Protein AF-A0A9W9XM76-F1 (afdb_monomer)

InterPro domains:
  IPR029058 Alpha/Beta hydrolase fold [G3DSA:3.40.50.1820] (6-135)
  IPR029058 Alpha/Beta hydrolase fold [SSF53474] (14-131)

Sequence (136 aa):
MAMYDGDNTYNGVPLSAAIYNTAVKNAGCHGASDTIACLRELDYTKFLNTANSVPGIMAYNSVPESYLPRPDGLVLTALPEKLVIQGKYSSVPFVISDQEDEGTIFALYQNNLTTAEHIVDYLYSLYFFDTSRRAD

pLDDT: mean 88.73, std 13.53, range [38.12, 98.56]

Mean predicted aligned error: 5.33 Å

Solvent-accessible surface area (backbone atoms only — not comparable to full-atom values): 8713 Å² total; per-residue (Å²): 142,81,84,64,90,66,89,53,43,58,96,85,40,42,50,66,55,56,48,47,51,50,31,34,47,70,62,69,23,72,84,47,96,49,46,65,62,50,57,69,72,45,54,68,70,58,41,53,54,20,68,65,69,53,64,48,53,82,28,69,77,12,82,71,48,67,82,69,97,64,65,68,69,72,89,36,65,51,56,67,68,59,30,55,76,68,63,65,62,84,94,65,94,84,86,87,86,81,66,99,64,69,62,59,76,46,55,70,46,44,83,81,59,80,49,63,61,44,48,44,52,51,42,37,75,65,66,40,70,91,57,89,88,76,74,130

Organism: NCBI:txid1882269

Nearest PDB structures (foldseek):
  4be4-assembly1_A  TM=8.315E-01  e=6.520E-09  Ophiostoma piceae
  4upd-assembly1_A  TM=9.102E-01  e=1.030E-07  Ophiostoma piceae
  1cle-assembly1_A  TM=9.041E-01  e=1.919E-06  Limtongozyma cylindracea
  1gz7-assembly4_D  TM=8.831E-01  e=1.816E-06  Diutina rugosa
  1crl-assembly1_A  TM=8.789E-01  e=4.157E-06  Diutina rugosa

Secondary structure (DSSP, 8-state):
-----S--EETTEEHHHHHHHHHHHHTT-TT-SSHHHHHHTS-HHHHHHHHTTS--TTSTT-SS-SS-----SSSS-S-HHHHHHTT-S----------TTTTHHHHTT-TT--SHHHHHHHHHHHT-TTSPP---

Structure (mmCIF, N/CA/C/O backbone):
data_AF-A0A9W9XM76-F1
#
_entry.id   AF-A0A9W9XM76-F1
#
loop_
_atom_site.group_PDB
_atom_site.id
_atom_site.type_symbol
_atom_site.label_atom_id
_atom_site.label_alt_id
_atom_site.label_comp_id
_atom_site.label_asym_id
_atom_site.label_entity_id
_atom_site.label_seq_id
_atom_site.pdbx_PDB_ins_code
_atom_site.Cartn_x
_atom_site.Cartn_y
_atom_site.Cartn_z
_atom_site.occupancy
_atom_site.B_iso_or_equiv
_atom_site.auth_seq_id
_atom_site.auth_comp_id
_atom_site.auth_asym_id
_atom_site.auth_atom_id
_atom_site.pdbx_PDB_model_num
ATOM 1 N N . MET A 1 1 ? 1.456 11.472 0.066 1.00 39.66 1 MET A N 1
ATOM 2 C CA . MET A 1 1 ? 1.121 10.300 -0.768 1.00 39.66 1 MET A CA 1
ATOM 3 C C . MET A 1 1 ? -0.319 9.864 -0.502 1.00 39.66 1 MET A C 1
ATOM 5 O O . MET A 1 1 ? -0.570 9.068 0.390 1.00 39.66 1 MET A O 1
ATOM 9 N N . ALA A 1 2 ? -1.271 10.417 -1.245 1.00 38.12 2 ALA A N 1
ATOM 10 C CA . ALA A 1 2 ? -2.642 9.920 -1.311 1.00 38.12 2 ALA A CA 1
ATOM 11 C C . ALA A 1 2 ? -3.051 9.985 -2.777 1.00 38.12 2 ALA A C 1
ATOM 13 O O . ALA A 1 2 ? -3.629 10.960 -3.244 1.00 38.12 2 ALA A O 1
ATOM 14 N N . MET A 1 3 ? -2.631 8.981 -3.537 1.00 43.19 3 MET A N 1
ATOM 15 C CA . MET A 1 3 ? -2.988 8.879 -4.948 1.00 43.19 3 MET A CA 1
ATOM 16 C C . MET A 1 3 ? -4.241 8.026 -5.082 1.00 43.19 3 MET A C 1
ATOM 18 O O . MET A 1 3 ? -4.180 6.962 -5.673 1.00 43.19 3 MET A O 1
ATOM 22 N N . TYR A 1 4 ? -5.357 8.438 -4.480 1.00 51.62 4 TYR A N 1
ATOM 23 C CA . TYR A 1 4 ? -6.624 7.729 -4.671 1.00 51.62 4 TYR A CA 1
ATOM 24 C C . TYR A 1 4 ? -7.770 8.733 -4.729 1.00 51.62 4 TYR A C 1
ATOM 26 O O . TYR A 1 4 ? -8.421 9.026 -3.727 1.00 51.62 4 TYR A O 1
ATOM 34 N N . ASP A 1 5 ? -7.985 9.282 -5.920 1.00 41.53 5 ASP A N 1
ATOM 35 C CA . ASP A 1 5 ? -9.211 9.994 -6.256 1.00 41.53 5 ASP A CA 1
ATOM 36 C C . ASP A 1 5 ? -10.157 8.969 -6.902 1.00 41.53 5 ASP A C 1
ATOM 38 O O . ASP A 1 5 ? -9.847 8.416 -7.954 1.00 41.53 5 ASP A O 1
ATOM 42 N N . GLY A 1 6 ? -11.259 8.627 -6.232 1.00 49.41 6 GLY A N 1
ATOM 43 C CA . GLY A 1 6 ? -12.193 7.584 -6.681 1.00 49.41 6 GLY A CA 1
ATOM 44 C C . GLY A 1 6 ? -12.300 6.405 -5.715 1.00 49.41 6 GLY A C 1
ATOM 45 O O . GLY A 1 6 ? -11.518 6.275 -4.779 1.00 49.41 6 GLY A O 1
ATOM 46 N N . ASP A 1 7 ? -13.312 5.564 -5.905 1.00 53.56 7 ASP A N 1
ATOM 47 C CA . ASP A 1 7 ? -13.752 4.468 -5.019 1.00 53.56 7 ASP A CA 1
ATOM 48 C C . ASP A 1 7 ? -12.703 3.373 -4.708 1.00 53.56 7 ASP A C 1
ATOM 50 O O . ASP A 1 7 ? -12.987 2.430 -3.963 1.00 53.56 7 ASP A O 1
ATOM 54 N N . ASN A 1 8 ? -11.476 3.538 -5.214 1.00 62.66 8 ASN A N 1
ATOM 55 C CA . ASN A 1 8 ? -10.323 2.670 -5.023 1.00 62.66 8 ASN A CA 1
ATOM 56 C C . ASN A 1 8 ? -10.631 1.233 -5.460 1.00 62.66 8 ASN A C 1
ATOM 58 O O . ASN A 1 8 ? -10.238 0.270 -4.792 1.00 62.66 8 ASN A O 1
ATOM 62 N N . THR A 1 9 ? -11.396 1.103 -6.548 1.00 58.31 9 THR A N 1
ATOM 63 C CA . THR A 1 9 ? -11.774 -0.179 -7.121 1.00 58.31 9 THR A CA 1
ATOM 64 C C . THR A 1 9 ? -10.893 -0.558 -8.314 1.00 58.31 9 THR A C 1
ATOM 66 O O . THR A 1 9 ? -10.533 0.262 -9.149 1.00 58.31 9 THR A O 1
ATOM 69 N N . TYR A 1 10 ? -10.522 -1.834 -8.387 1.00 54.31 10 TYR A N 1
ATOM 70 C CA . TYR A 1 10 ? -9.973 -2.482 -9.573 1.00 54.31 10 TYR A CA 1
ATOM 71 C C . TYR A 1 10 ? -11.082 -3.349 -10.163 1.00 54.31 10 TYR A C 1
ATOM 73 O O . TYR A 1 10 ? -11.531 -4.293 -9.506 1.00 54.31 10 TYR A O 1
ATOM 81 N N . ASN A 1 11 ? -11.561 -3.029 -11.369 1.00 57.25 11 ASN A N 1
ATOM 82 C CA . ASN A 1 11 ? -12.709 -3.709 -11.990 1.00 57.25 11 ASN A CA 1
ATOM 83 C C . ASN A 1 11 ? -13.949 -3.768 -11.065 1.00 57.25 11 ASN A C 1
ATOM 85 O O . ASN A 1 11 ? -14.610 -4.803 -10.963 1.00 57.25 11 ASN A O 1
ATOM 89 N N . GLY A 1 12 ? -14.235 -2.684 -10.333 1.00 61.94 12 G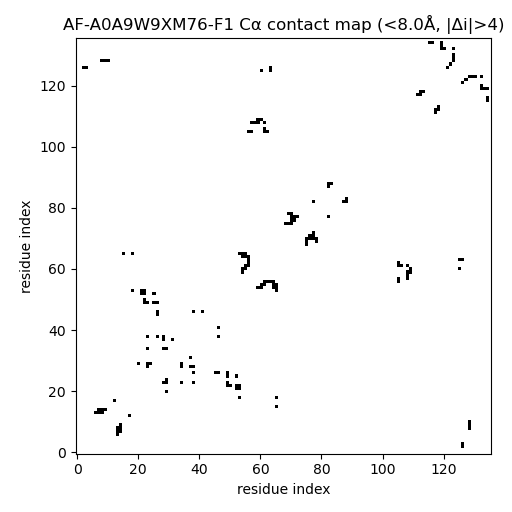LY A N 1
ATOM 90 C CA . GLY A 1 12 ? -15.362 -2.611 -9.394 1.00 61.94 12 GLY A CA 1
ATOM 91 C C . GLY A 1 12 ? -15.155 -3.334 -8.054 1.00 61.94 12 GLY A C 1
ATOM 92 O O . GLY A 1 12 ? -16.076 -3.381 -7.239 1.00 61.94 12 GLY A O 1
ATOM 93 N N . VAL A 1 13 ? -13.963 -3.886 -7.788 1.00 67.25 13 VAL A N 1
ATOM 94 C CA . VAL A 1 13 ? -13.604 -4.496 -6.497 1.00 67.25 13 VAL A CA 1
ATOM 95 C C . VAL A 1 13 ? -12.672 -3.570 -5.720 1.00 67.25 13 VAL A C 1
ATOM 97 O O . VAL A 1 13 ? -11.605 -3.248 -6.237 1.00 67.25 13 VAL A O 1
ATOM 100 N N . PRO A 1 14 ? -12.984 -3.187 -4.468 1.00 80.06 14 PRO A N 1
ATOM 101 C CA . PRO A 1 14 ? -12.077 -2.380 -3.657 1.00 80.06 14 PRO A CA 1
ATOM 102 C C . PRO A 1 14 ? -10.695 -3.031 -3.531 1.00 80.06 14 PRO A C 1
ATOM 104 O O . PRO A 1 14 ? -10.591 -4.216 -3.206 1.00 80.06 14 PRO A O 1
ATOM 107 N N . LEU A 1 15 ? -9.623 -2.260 -3.714 1.00 80.44 15 LEU A N 1
ATOM 108 C CA . LEU A 1 15 ? -8.244 -2.750 -3.613 1.00 80.44 15 LEU A CA 1
ATOM 109 C C . LEU A 1 15 ? -7.983 -3.441 -2.263 1.00 80.44 15 LEU A C 1
ATOM 111 O O . LEU A 1 15 ? -7.347 -4.491 -2.206 1.00 80.44 15 LEU A O 1
ATOM 115 N N . SER A 1 16 ? -8.551 -2.912 -1.174 1.00 84.62 16 SER A N 1
ATOM 116 C CA . SER A 1 16 ? -8.493 -3.537 0.154 1.00 84.62 16 SER A CA 1
ATOM 117 C C . SER A 1 16 ? -9.093 -4.945 0.182 1.00 84.62 16 SER A C 1
ATOM 119 O O . SER A 1 16 ? -8.542 -5.826 0.840 1.00 84.62 16 SER A O 1
ATOM 121 N N . ALA A 1 17 ? -10.183 -5.182 -0.552 1.00 88.81 17 ALA A N 1
ATOM 122 C CA . ALA A 1 17 ? -10.801 -6.497 -0.660 1.00 88.81 17 ALA A CA 1
ATOM 123 C C . ALA A 1 17 ? -9.916 -7.464 -1.459 1.00 88.81 17 ALA A C 1
ATOM 125 O O . ALA A 1 17 ? -9.768 -8.617 -1.062 1.00 88.81 17 ALA A O 1
ATOM 126 N N . ALA A 1 18 ? -9.269 -7.007 -2.536 1.00 88.62 18 ALA A N 1
ATOM 127 C CA . ALA A 1 18 ? -8.334 -7.833 -3.304 1.00 88.62 18 ALA A CA 1
ATOM 128 C C . ALA A 1 18 ? -7.116 -8.271 -2.463 1.00 88.62 18 ALA A C 1
ATOM 130 O O . ALA A 1 18 ? -6.754 -9.454 -2.456 1.00 88.62 18 ALA A O 1
ATOM 131 N N . ILE A 1 19 ? -6.534 -7.343 -1.695 1.00 92.31 19 ILE A N 1
ATOM 132 C CA . ILE A 1 19 ? -5.445 -7.628 -0.748 1.00 92.31 19 ILE A CA 1
ATOM 133 C C . ILE A 1 19 ? -5.907 -8.603 0.340 1.00 92.31 19 ILE A C 1
ATOM 135 O O . ILE A 1 19 ? -5.259 -9.626 0.572 1.00 92.31 19 ILE A O 1
ATOM 139 N N . TYR A 1 20 ? -7.060 -8.340 0.962 1.00 94.81 20 TYR A N 1
ATOM 140 C CA . TYR A 1 20 ? -7.640 -9.210 1.985 1.00 94.81 20 TYR A CA 1
ATOM 141 C C . TYR A 1 20 ? -7.875 -10.636 1.471 1.00 94.81 20 TYR A C 1
ATOM 143 O O . TYR A 1 20 ? -7.457 -11.603 2.108 1.00 94.81 20 TYR A O 1
ATOM 151 N N . ASN A 1 21 ? -8.480 -10.776 0.291 1.00 95.25 21 ASN A N 1
ATOM 152 C CA . ASN A 1 21 ? -8.766 -12.072 -0.321 1.00 95.25 21 ASN A CA 1
ATOM 153 C C . ASN A 1 21 ? -7.483 -12.849 -0.638 1.00 95.25 21 ASN A C 1
ATOM 155 O O . ASN A 1 21 ? -7.438 -14.067 -0.455 1.00 95.25 21 ASN A O 1
ATOM 159 N N . THR A 1 22 ? -6.426 -12.156 -1.068 1.00 95.38 22 THR A N 1
ATOM 160 C CA . THR A 1 22 ? -5.111 -12.767 -1.302 1.00 95.38 22 THR A CA 1
ATOM 161 C C . THR A 1 22 ? -4.520 -13.306 -0.002 1.00 95.38 22 THR A C 1
ATOM 163 O O . THR A 1 22 ? -4.100 -14.463 0.041 1.00 95.38 22 THR A O 1
ATOM 166 N N . ALA A 1 23 ? -4.555 -12.524 1.079 1.00 96.62 23 ALA A N 1
ATOM 167 C CA . ALA A 1 23 ? -4.095 -12.968 2.393 1.00 96.62 23 ALA A CA 1
ATOM 168 C C . ALA A 1 23 ? -4.919 -14.165 2.908 1.00 96.62 23 ALA A C 1
ATOM 170 O O . ALA A 1 23 ? -4.362 -15.203 3.258 1.00 96.62 23 ALA A O 1
ATOM 171 N N . VAL A 1 24 ? -6.252 -14.084 2.868 1.00 97.75 24 VAL A N 1
ATOM 172 C CA . VAL A 1 24 ? -7.156 -15.177 3.270 1.00 97.75 24 VAL A CA 1
ATOM 173 C C . VAL A 1 24 ? -6.887 -16.462 2.483 1.00 97.75 24 VAL A C 1
ATOM 175 O O . VAL A 1 24 ? -6.894 -17.554 3.057 1.00 97.75 24 VAL A O 1
ATOM 178 N N . LYS A 1 25 ? -6.623 -16.355 1.177 1.00 97.88 25 LYS A N 1
ATOM 179 C CA . LYS A 1 25 ? -6.268 -17.503 0.339 1.00 97.88 25 LYS A CA 1
ATOM 180 C C . LYS A 1 25 ? -4.928 -18.113 0.755 1.00 97.88 25 LYS A C 1
ATOM 182 O O . LYS A 1 25 ? -4.874 -19.323 0.954 1.00 97.88 25 LYS A O 1
ATOM 187 N N . ASN A 1 26 ? -3.884 -17.301 0.930 1.00 97.81 26 ASN A N 1
ATOM 188 C CA . ASN A 1 26 ? -2.555 -17.773 1.345 1.00 97.81 26 ASN A CA 1
ATOM 189 C C . ASN A 1 26 ? -2.541 -18.359 2.768 1.00 97.81 26 ASN A C 1
ATOM 191 O O . ASN A 1 26 ? -1.791 -19.292 3.042 1.00 97.81 26 ASN A O 1
ATOM 195 N N . ALA A 1 27 ? -3.424 -17.891 3.651 1.00 97.75 27 ALA A N 1
ATOM 196 C CA . ALA A 1 27 ? -3.641 -18.480 4.972 1.00 97.75 27 ALA A CA 1
ATOM 197 C C . ALA A 1 27 ? -4.310 -19.869 4.940 1.00 97.75 27 ALA A C 1
ATOM 199 O O . ALA A 1 27 ? -4.283 -20.597 5.939 1.00 97.75 27 ALA A O 1
ATOM 200 N N . GLY A 1 28 ? -4.942 -20.234 3.818 1.00 97.69 28 GLY A N 1
ATOM 201 C CA . GLY A 1 28 ? -5.837 -21.389 3.725 1.00 97.69 28 GLY A CA 1
ATOM 202 C C . GLY A 1 28 ? -7.214 -21.149 4.357 1.00 97.69 28 GLY A C 1
ATOM 203 O O . GLY A 1 28 ? -7.909 -22.107 4.674 1.00 97.69 28 GLY A O 1
ATOM 204 N N . CYS A 1 29 ? -7.618 -19.889 4.542 1.00 98.25 29 CYS A N 1
ATOM 205 C CA . CYS A 1 29 ? -8.873 -19.512 5.196 1.00 98.25 29 CYS A CA 1
ATOM 206 C C . CYS A 1 29 ? -10.040 -19.264 4.223 1.00 98.25 29 CYS A C 1
ATOM 208 O O . CYS A 1 29 ? -11.148 -19.022 4.681 1.00 98.25 29 CYS A O 1
ATOM 210 N N . HIS A 1 30 ? -9.847 -19.329 2.898 1.00 96.00 30 HIS A N 1
ATOM 211 C CA . HIS A 1 30 ? -10.858 -18.892 1.910 1.00 96.00 30 HIS A CA 1
ATOM 212 C C . HIS A 1 30 ? -12.197 -19.654 1.934 1.00 96.00 30 HIS A C 1
ATOM 214 O O . HIS A 1 30 ? -13.165 -19.196 1.332 1.00 96.00 30 HIS A O 1
ATOM 220 N N . GLY A 1 31 ? -12.238 -20.836 2.554 1.00 95.50 31 GLY A N 1
ATOM 221 C CA . GLY A 1 31 ? -13.446 -21.652 2.708 1.00 95.50 31 GLY A CA 1
ATOM 222 C C . GLY A 1 31 ? -14.078 -21.571 4.099 1.00 95.50 31 GLY A C 1
ATOM 223 O O . GLY A 1 31 ? -15.061 -22.261 4.353 1.00 95.50 31 GLY A O 1
ATOM 224 N N . ALA A 1 32 ? -13.509 -20.779 5.012 1.00 97.81 32 ALA A N 1
ATOM 225 C CA . ALA A 1 32 ? -14.061 -20.603 6.347 1.00 97.81 32 ALA A CA 1
ATOM 226 C C . ALA A 1 32 ? -15.353 -19.775 6.293 1.00 97.81 32 ALA A C 1
ATOM 228 O O . ALA A 1 32 ? -15.447 -18.806 5.541 1.00 97.81 32 ALA A O 1
ATOM 229 N N . SER A 1 33 ? -16.329 -20.120 7.135 1.00 97.44 33 SER A N 1
ATOM 230 C CA . SER A 1 33 ? -17.545 -19.314 7.311 1.00 97.44 33 SER A CA 1
ATOM 231 C C . SER A 1 33 ? -17.251 -17.942 7.926 1.00 97.44 33 SER A C 1
ATOM 233 O O . SER A 1 33 ? -17.967 -16.985 7.658 1.00 97.44 33 SER A O 1
ATOM 235 N N . ASP A 1 34 ? -16.195 -17.859 8.742 1.00 98.00 34 ASP A N 1
ATOM 236 C CA . ASP A 1 34 ? -15.626 -16.616 9.260 1.00 98.00 34 ASP A CA 1
ATOM 237 C C . ASP A 1 34 ? -14.119 -16.603 8.973 1.00 98.00 34 ASP A C 1
ATOM 239 O O . ASP A 1 34 ? -13.297 -17.215 9.665 1.00 98.00 34 ASP A O 1
ATOM 243 N N . THR A 1 35 ? -13.759 -15.913 7.897 1.00 98.19 35 THR A N 1
ATOM 244 C CA . THR A 1 35 ? -12.380 -15.785 7.429 1.00 98.19 35 THR A CA 1
ATOM 245 C C . THR A 1 35 ? -11.517 -14.967 8.391 1.00 98.19 35 THR A C 1
ATOM 247 O O . THR A 1 35 ? -10.313 -15.198 8.459 1.00 98.19 35 THR A O 1
ATOM 250 N N . ILE A 1 36 ? -12.094 -14.047 9.173 1.00 97.81 36 ILE A N 1
ATOM 251 C CA . ILE A 1 36 ? -11.357 -13.253 10.166 1.00 97.81 36 ILE A CA 1
ATOM 252 C C . ILE A 1 36 ? -11.046 -14.093 11.402 1.00 97.81 36 ILE A C 1
ATOM 254 O O . ILE A 1 36 ? -9.914 -14.062 11.883 1.00 97.81 36 ILE A O 1
ATOM 258 N N . ALA A 1 37 ? -12.018 -14.853 11.910 1.00 98.56 37 ALA A N 1
ATOM 259 C CA . ALA A 1 37 ? -11.781 -15.786 13.008 1.00 98.56 37 ALA A CA 1
ATOM 260 C C . ALA A 1 37 ? -10.699 -16.807 12.627 1.00 98.56 37 ALA A C 1
ATOM 262 O O . ALA A 1 37 ? -9.753 -16.998 13.381 1.00 98.56 37 ALA A O 1
ATOM 263 N N . CYS A 1 38 ? -10.763 -17.363 11.411 1.00 98.56 38 CYS A N 1
ATOM 264 C CA . CYS A 1 38 ? -9.727 -18.264 10.900 1.00 98.56 38 CYS A CA 1
ATOM 265 C C . CYS A 1 38 ? -8.325 -17.630 10.911 1.00 98.56 38 CYS A C 1
ATOM 267 O O . CYS A 1 38 ? -7.370 -18.265 11.351 1.00 98.56 38 CYS A O 1
ATOM 269 N N . LEU A 1 39 ? -8.196 -16.371 10.473 1.00 98.38 39 LEU A N 1
ATOM 270 C CA . LEU A 1 39 ? -6.917 -15.652 10.496 1.00 98.38 39 LEU A CA 1
ATOM 271 C C . LEU A 1 39 ? -6.390 -15.412 11.920 1.00 98.38 39 LEU A C 1
ATOM 273 O O . LEU A 1 39 ? -5.178 -15.439 12.122 1.00 98.38 39 LEU A O 1
ATOM 277 N N . ARG A 1 40 ? -7.275 -15.169 12.896 1.00 98.31 40 ARG A N 1
ATOM 278 C CA . ARG A 1 40 ? -6.905 -14.919 14.303 1.00 98.31 40 ARG A CA 1
ATOM 279 C C . ARG A 1 40 ? -6.377 -16.160 15.023 1.00 98.31 40 ARG A C 1
ATOM 281 O O . ARG A 1 40 ? -5.585 -16.011 15.944 1.00 98.31 40 ARG A O 1
ATOM 288 N N . GLU A 1 41 ? -6.796 -17.347 14.596 1.00 98.38 41 GLU A N 1
ATOM 289 C CA . GLU A 1 41 ? -6.369 -18.635 15.167 1.00 98.38 41 GLU A CA 1
ATOM 290 C C . GLU A 1 41 ? -5.050 -19.158 14.572 1.00 98.38 41 GLU A C 1
ATOM 292 O O . GLU A 1 41 ? -4.551 -20.209 14.977 1.00 98.38 41 GLU A O 1
ATOM 297 N N . LEU A 1 42 ? -4.474 -18.462 13.586 1.00 98.44 42 LEU A N 1
ATOM 298 C CA . LEU A 1 42 ? -3.185 -18.851 13.025 1.00 98.44 42 LEU A CA 1
ATOM 299 C C . LEU A 1 42 ? -2.074 -18.693 14.064 1.00 98.44 42 LEU A C 1
ATOM 301 O O . LEU A 1 42 ? -2.014 -17.699 14.790 1.00 98.44 42 LEU A O 1
ATOM 305 N N . ASP A 1 43 ? -1.127 -19.632 14.067 1.00 98.31 43 ASP A N 1
ATOM 306 C CA . ASP A 1 43 ? 0.132 -19.410 14.764 1.00 98.31 43 ASP A CA 1
ATOM 307 C C . ASP A 1 43 ? 0.863 -18.192 14.175 1.00 98.31 43 ASP A C 1
ATOM 309 O O . ASP A 1 43 ? 0.680 -17.812 13.012 1.00 98.31 43 ASP A O 1
ATOM 313 N N . TYR A 1 44 ? 1.716 -17.581 14.994 1.00 98.06 44 TYR A N 1
ATOM 314 C CA . TYR A 1 44 ? 2.425 -16.360 14.628 1.00 98.06 44 TYR A C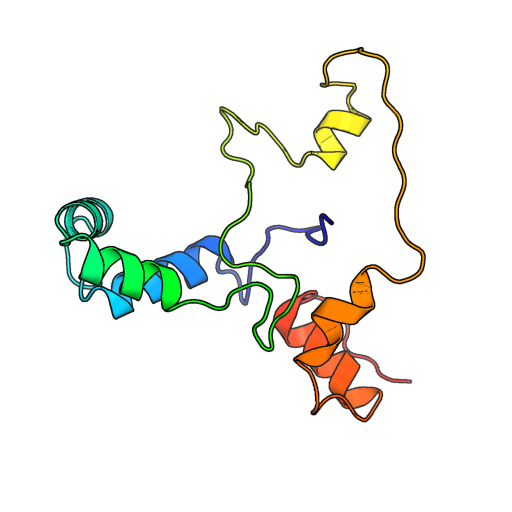A 1
ATOM 315 C C . TYR A 1 44 ? 3.183 -16.481 13.300 1.00 98.06 44 TYR A C 1
ATOM 317 O O . TYR A 1 44 ? 3.109 -15.580 12.467 1.00 98.06 44 TYR A O 1
ATOM 325 N N . THR A 1 45 ? 3.907 -17.581 13.080 1.00 98.50 45 THR A N 1
ATOM 326 C CA . THR A 1 45 ? 4.736 -17.751 11.881 1.00 98.50 45 THR A CA 1
ATOM 327 C C . THR A 1 45 ? 3.867 -17.858 10.633 1.00 98.50 45 THR A C 1
ATOM 329 O O . THR A 1 45 ? 4.173 -17.245 9.608 1.00 98.50 45 THR A O 1
ATOM 332 N N . LYS A 1 46 ? 2.748 -18.578 10.712 1.00 98.31 46 LYS A N 1
ATOM 333 C CA . LYS A 1 46 ? 1.788 -18.673 9.616 1.00 98.31 46 LYS A CA 1
ATOM 334 C C . LYS A 1 46 ? 1.096 -17.338 9.348 1.00 98.31 46 LYS A C 1
ATOM 336 O O . LYS A 1 46 ? 0.929 -16.975 8.181 1.00 98.31 46 LYS A O 1
ATOM 341 N N . PHE A 1 47 ? 0.747 -16.582 10.387 1.00 98.19 47 PHE A N 1
ATOM 342 C CA . PHE A 1 47 ? 0.198 -15.236 10.227 1.00 98.19 47 PHE A CA 1
ATOM 343 C C . PHE A 1 47 ? 1.216 -14.274 9.594 1.00 98.19 47 PHE A C 1
ATOM 345 O O . PHE A 1 47 ? 0.876 -13.573 8.646 1.00 98.19 47 PHE A O 1
ATOM 352 N N . LEU A 1 48 ? 2.477 -14.294 10.037 1.00 97.94 48 LEU A N 1
ATOM 353 C CA . LEU A 1 48 ? 3.562 -13.494 9.459 1.00 97.94 48 LEU A CA 1
ATOM 354 C C . LEU A 1 48 ? 3.746 -13.791 7.965 1.00 97.94 48 LEU A C 1
ATOM 356 O O . LEU A 1 48 ? 3.787 -12.874 7.148 1.00 97.94 48 LEU A O 1
ATOM 360 N N . ASN A 1 49 ? 3.804 -15.069 7.591 1.00 98.00 49 ASN A N 1
ATOM 361 C CA . ASN A 1 49 ? 3.925 -15.470 6.187 1.00 98.00 49 ASN A CA 1
ATOM 362 C C . ASN A 1 49 ? 2.695 -15.060 5.366 1.00 98.00 49 ASN A C 1
ATOM 364 O O . ASN A 1 49 ? 2.828 -14.647 4.218 1.00 98.00 49 ASN A O 1
ATOM 368 N N . THR A 1 50 ? 1.505 -15.129 5.965 1.00 97.19 50 THR A N 1
ATOM 369 C CA . THR A 1 50 ? 0.263 -14.651 5.349 1.00 97.19 50 THR A CA 1
ATOM 370 C C . THR A 1 50 ? 0.317 -13.144 5.098 1.00 97.19 50 THR A C 1
ATOM 372 O O . THR A 1 50 ? 0.009 -12.701 3.993 1.00 97.19 50 THR A O 1
ATOM 375 N N . ALA A 1 51 ? 0.736 -12.351 6.085 1.00 95.50 51 ALA A N 1
ATOM 376 C CA . ALA A 1 51 ? 0.866 -10.902 5.951 1.00 95.50 51 ALA A CA 1
ATOM 377 C C . ALA A 1 51 ? 1.923 -10.509 4.901 1.00 95.50 51 ALA A C 1
ATOM 379 O O . ALA A 1 51 ? 1.744 -9.543 4.169 1.00 95.50 51 ALA A O 1
ATOM 380 N N . ASN A 1 52 ? 2.982 -11.307 4.753 1.00 96.12 52 ASN A N 1
ATOM 381 C CA . ASN A 1 52 ? 4.018 -11.107 3.736 1.00 96.12 52 ASN A CA 1
ATOM 382 C C . ASN A 1 52 ? 3.669 -11.704 2.355 1.00 96.12 52 ASN A C 1
ATOM 384 O O . ASN A 1 52 ? 4.503 -11.679 1.454 1.00 96.12 52 ASN A O 1
ATOM 388 N N . SER A 1 53 ? 2.464 -12.259 2.166 1.00 96.00 53 SER A N 1
ATOM 389 C CA . SER A 1 53 ? 2.043 -12.870 0.889 1.00 96.00 53 SER A CA 1
ATOM 390 C C . SER A 1 53 ? 1.519 -11.869 -0.147 1.00 96.00 53 SER A C 1
ATOM 392 O O . SER A 1 53 ? 1.217 -12.247 -1.280 1.00 96.00 53 SER A O 1
AT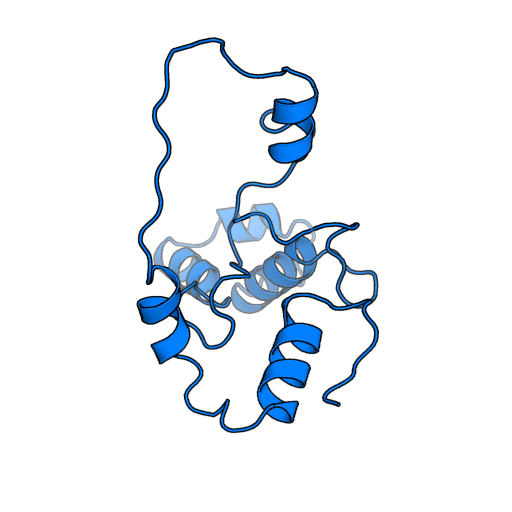OM 394 N N . VAL A 1 54 ? 1.394 -10.599 0.238 1.00 95.00 54 VAL A N 1
ATOM 395 C CA . VAL A 1 54 ? 0.941 -9.492 -0.611 1.00 95.00 54 VAL A CA 1
ATOM 396 C C . VAL A 1 54 ? 2.096 -8.518 -0.879 1.00 95.00 54 VAL A C 1
ATOM 398 O O . VAL A 1 54 ? 3.051 -8.487 -0.100 1.00 95.00 54 VAL A O 1
ATOM 401 N N . PRO A 1 55 ? 2.058 -7.724 -1.966 1.00 93.38 55 PRO A N 1
ATOM 402 C CA . PRO A 1 55 ? 3.157 -6.822 -2.306 1.00 93.38 55 PRO A CA 1
ATOM 403 C C . PRO A 1 55 ? 3.448 -5.797 -1.198 1.00 93.38 55 PRO A C 1
ATOM 405 O O . PRO A 1 55 ? 2.545 -5.094 -0.736 1.00 93.38 55 PRO A O 1
ATOM 408 N N . GLY A 1 56 ? 4.715 -5.702 -0.791 1.00 92.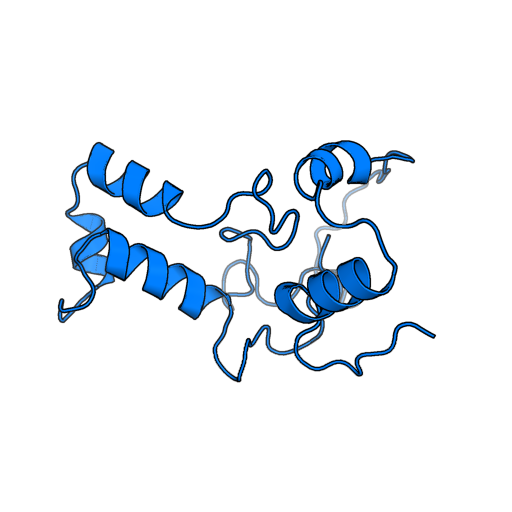44 56 GLY A N 1
ATOM 409 C CA . GL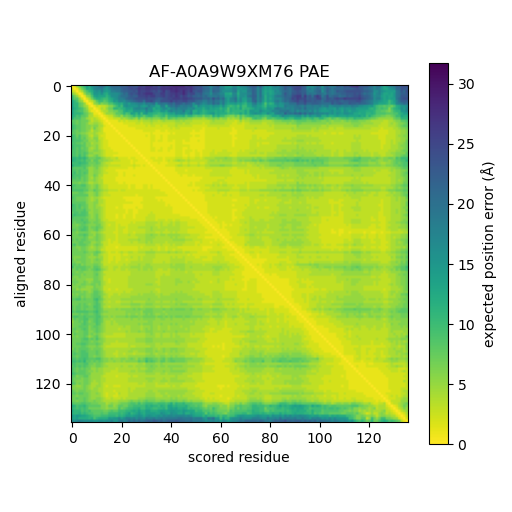Y A 1 56 ? 5.223 -4.620 0.059 1.00 92.44 56 GLY A CA 1
ATOM 410 C C . GLY A 1 56 ? 5.736 -3.430 -0.761 1.00 92.44 56 GLY A C 1
ATOM 411 O O . GLY A 1 56 ? 5.867 -3.528 -1.979 1.00 92.44 56 GLY A O 1
ATOM 412 N N . ILE A 1 57 ? 6.094 -2.333 -0.088 1.00 92.38 57 ILE A N 1
ATOM 413 C CA . ILE A 1 57 ? 6.552 -1.083 -0.728 1.00 92.38 57 ILE A CA 1
ATOM 414 C C . ILE A 1 57 ? 7.819 -1.240 -1.593 1.00 92.38 57 ILE A C 1
ATOM 416 O O . ILE A 1 57 ? 8.022 -0.498 -2.548 1.00 92.38 57 ILE A O 1
ATOM 420 N N . MET A 1 58 ? 8.651 -2.247 -1.301 1.00 93.38 58 MET A N 1
ATOM 421 C CA . MET A 1 58 ? 9.864 -2.583 -2.068 1.00 93.38 58 MET A CA 1
ATOM 422 C C . MET A 1 58 ? 9.619 -3.673 -3.128 1.00 93.38 58 MET A C 1
ATOM 424 O O . MET A 1 58 ? 10.557 -4.292 -3.621 1.00 93.38 58 MET A O 1
ATOM 428 N N . ALA A 1 59 ? 8.358 -3.985 -3.438 1.00 93.12 59 ALA A N 1
ATOM 429 C CA . ALA A 1 59 ? 8.003 -4.867 -4.544 1.00 93.12 59 ALA A CA 1
ATOM 430 C C . ALA A 1 59 ? 7.894 -4.077 -5.855 1.00 93.12 59 ALA A C 1
ATOM 432 O O . ALA A 1 59 ? 7.903 -2.847 -5.864 1.00 93.12 59 ALA A O 1
ATOM 433 N N . TYR A 1 60 ? 7.702 -4.793 -6.967 1.00 94.25 60 TYR A N 1
ATOM 434 C CA . TYR A 1 60 ? 7.477 -4.184 -8.279 1.00 94.25 60 TYR A CA 1
ATOM 435 C C . TYR A 1 60 ? 6.387 -3.106 -8.259 1.00 94.25 60 TYR A C 1
ATOM 437 O O . TYR A 1 60 ? 6.542 -2.073 -8.895 1.00 94.25 60 TYR A O 1
ATOM 445 N N . ASN A 1 61 ? 5.322 -3.310 -7.480 1.00 90.44 61 ASN A N 1
ATOM 446 C CA . ASN A 1 61 ? 4.213 -2.367 -7.414 1.00 90.44 61 ASN A CA 1
ATOM 447 C C . ASN A 1 61 ? 4.605 -1.001 -6.837 1.00 90.44 61 ASN A C 1
ATOM 449 O O . ASN A 1 61 ? 3.970 -0.020 -7.206 1.00 90.44 61 ASN A O 1
ATOM 453 N N . SER A 1 62 ? 5.646 -0.921 -5.997 1.00 92.88 62 SER A N 1
ATOM 454 C CA . SER A 1 62 ? 6.090 0.305 -5.324 1.00 92.88 62 SER A CA 1
ATOM 455 C C . SER A 1 62 ? 5.068 0.843 -4.298 1.00 92.88 62 SER A C 1
ATOM 457 O O . SER A 1 62 ? 4.565 0.104 -3.453 1.00 92.88 62 SER A O 1
ATOM 459 N N . VAL A 1 63 ? 4.748 2.132 -4.392 1.00 89.88 63 VAL A N 1
ATOM 460 C CA . VAL A 1 63 ? 3.881 2.953 -3.534 1.00 89.88 63 VAL A CA 1
ATOM 461 C C . VAL A 1 63 ? 2.401 2.537 -3.350 1.00 89.88 63 VAL A C 1
ATOM 463 O O . VAL A 1 63 ? 1.825 2.945 -2.337 1.00 89.88 63 VAL A O 1
ATOM 466 N N . PRO A 1 64 ? 1.705 1.788 -4.233 1.00 86.44 64 PRO A N 1
ATOM 467 C CA . PRO A 1 64 ? 0.341 1.354 -3.993 1.00 86.44 64 PRO A CA 1
ATOM 468 C C . PRO A 1 64 ? 0.363 0.188 -3.000 1.00 86.44 64 PRO A C 1
ATOM 470 O O . PRO A 1 64 ? 0.228 -0.986 -3.350 1.00 86.44 64 PRO A O 1
ATOM 473 N N . GLU A 1 65 ? 0.611 0.540 -1.741 1.00 86.75 65 GLU A N 1
ATOM 474 C CA . GLU A 1 65 ? 0.876 -0.390 -0.656 1.00 86.75 65 GLU A CA 1
ATOM 475 C C . GLU A 1 65 ? -0.366 -1.204 -0.277 1.00 86.75 65 GLU A C 1
ATOM 477 O O . GLU A 1 65 ? -1.506 -0.722 -0.243 1.00 86.75 65 GLU A O 1
ATOM 482 N N . SER A 1 66 ? -0.120 -2.459 0.099 1.00 91.12 66 SER A N 1
ATOM 483 C CA . SER A 1 66 ? -1.161 -3.377 0.564 1.00 91.12 66 SER A CA 1
ATOM 484 C C . SER A 1 66 ? -1.802 -2.923 1.883 1.00 91.12 66 SER A C 1
ATOM 486 O O . SER A 1 66 ? -3.012 -3.078 2.078 1.00 91.12 66 SER A O 1
ATOM 488 N N . TYR A 1 67 ? -1.006 -2.331 2.780 1.00 90.69 67 TYR A N 1
ATOM 489 C CA . TYR A 1 67 ? -1.410 -1.940 4.131 1.00 90.69 67 TYR A CA 1
ATOM 490 C C . TYR A 1 67 ? -1.235 -0.435 4.332 1.00 90.69 67 TYR A C 1
ATOM 492 O O . TYR A 1 67 ? -0.124 0.049 4.496 1.00 90.69 67 TYR A O 1
ATOM 500 N N . LEU A 1 68 ? -2.348 0.298 4.339 1.00 87.88 68 LEU A N 1
ATOM 501 C CA . LEU A 1 68 ? -2.398 1.754 4.485 1.00 87.88 68 LEU A CA 1
ATOM 502 C C . LEU A 1 68 ? -3.585 2.141 5.375 1.00 87.88 68 LEU A C 1
ATOM 504 O O . LEU A 1 68 ? -4.587 1.413 5.377 1.00 87.88 68 LEU A O 1
ATOM 508 N N . PRO A 1 69 ? -3.542 3.292 6.070 1.00 87.62 69 PRO A N 1
ATOM 509 C CA . PRO A 1 69 ? -4.736 3.884 6.659 1.00 87.62 69 PRO A CA 1
ATOM 510 C C . PRO A 1 69 ? -5.812 4.106 5.590 1.00 87.62 69 PRO A C 1
ATOM 512 O O . PRO A 1 69 ? -5.535 4.622 4.506 1.00 87.62 69 PRO A O 1
ATOM 515 N N . ARG A 1 70 ? -7.051 3.714 5.888 1.00 86.56 70 ARG A N 1
ATOM 516 C CA . ARG A 1 70 ? -8.206 3.876 4.995 1.00 86.56 70 ARG A CA 1
ATOM 517 C C . ARG A 1 70 ? -9.367 4.475 5.781 1.00 86.56 70 ARG A C 1
ATOM 519 O O . ARG A 1 70 ? -9.475 4.177 6.971 1.00 86.56 70 ARG A O 1
ATOM 526 N N . PRO A 1 71 ? -10.226 5.299 5.156 1.00 89.25 71 PRO A N 1
ATOM 527 C CA . PRO A 1 71 ? -11.415 5.783 5.832 1.00 89.25 71 PRO A CA 1
ATOM 528 C C . PRO A 1 71 ? -12.287 4.621 6.317 1.00 89.25 71 PRO A C 1
ATOM 530 O O . PRO A 1 71 ? -12.623 3.731 5.539 1.00 89.25 71 PRO A O 1
ATOM 533 N N . ASP A 1 72 ? -12.642 4.637 7.597 1.00 89.69 72 ASP A N 1
ATOM 534 C CA . ASP A 1 72 ? -13.412 3.590 8.280 1.00 89.69 72 ASP A CA 1
ATOM 535 C C . ASP A 1 72 ? -14.714 4.124 8.903 1.00 89.69 72 ASP A C 1
ATOM 537 O O . ASP A 1 72 ? -15.514 3.359 9.439 1.00 89.69 72 ASP A O 1
ATOM 541 N N . GLY A 1 73 ? -14.938 5.440 8.825 1.00 89.69 73 GLY A N 1
ATOM 542 C CA . GLY A 1 73 ? -16.104 6.108 9.404 1.00 89.69 73 GLY A CA 1
ATOM 543 C C . GLY A 1 73 ? -16.037 6.302 10.922 1.00 89.69 73 GLY A C 1
ATOM 544 O O . GLY A 1 73 ? -16.974 6.866 11.485 1.00 89.69 73 GLY A O 1
ATOM 545 N N . LEU A 1 74 ? -14.946 5.888 11.578 1.00 94.31 74 LEU A N 1
ATOM 546 C CA . LEU A 1 74 ? -14.758 5.964 13.028 1.00 94.31 74 LEU A CA 1
ATOM 547 C C . LEU A 1 74 ? -13.468 6.702 13.407 1.00 94.31 74 LEU A C 1
ATOM 549 O O . LEU A 1 74 ? -13.540 7.775 14.003 1.00 94.31 74 LEU A O 1
ATOM 553 N N . VAL A 1 75 ? -12.303 6.136 13.079 1.00 93.25 75 VAL A N 1
ATOM 554 C CA . VAL A 1 75 ? -10.987 6.719 13.382 1.00 93.25 75 VAL A CA 1
ATOM 555 C C . VAL A 1 75 ? -10.591 7.687 12.275 1.00 93.25 75 VAL A C 1
ATOM 557 O O . VAL A 1 75 ? -10.288 8.849 12.543 1.00 93.25 75 VAL A O 1
ATOM 560 N N . LEU A 1 76 ? -10.651 7.231 11.022 1.00 92.00 76 LEU A N 1
ATOM 561 C CA . LEU A 1 76 ? -10.444 8.060 9.842 1.00 92.00 76 LEU A CA 1
ATOM 562 C C . LEU A 1 76 ? -11.793 8.222 9.140 1.00 92.00 76 LEU A C 1
ATOM 564 O O . LEU A 1 76 ? -12.245 7.378 8.373 1.00 92.00 76 LEU A O 1
ATOM 568 N N . THR A 1 77 ? -12.489 9.315 9.442 1.00 92.75 77 THR A N 1
ATOM 569 C CA . THR A 1 77 ? -13.888 9.498 9.010 1.00 92.75 77 THR A CA 1
ATOM 570 C C . THR A 1 77 ? -14.042 9.832 7.523 1.00 92.75 77 THR A C 1
ATOM 572 O O . THR A 1 77 ? -15.120 9.655 6.960 1.00 92.75 77 THR A O 1
ATOM 575 N N . ALA A 1 78 ? -12.978 10.307 6.877 1.00 90.44 78 ALA A N 1
ATOM 576 C CA . ALA A 1 78 ? -12.897 10.575 5.445 1.00 90.44 78 ALA A CA 1
ATOM 577 C C . ALA A 1 78 ? -11.425 10.574 5.005 1.00 90.44 78 ALA A C 1
ATOM 579 O O . ALA A 1 78 ? -10.528 10.438 5.834 1.00 90.44 78 ALA A O 1
ATOM 580 N N . LEU A 1 79 ? -11.171 10.753 3.706 1.00 87.25 79 LEU A N 1
ATOM 581 C CA . LEU A 1 79 ? -9.810 10.945 3.195 1.00 87.25 79 LEU A CA 1
ATOM 582 C C . LEU A 1 79 ? -9.117 12.124 3.911 1.00 87.25 79 LEU A C 1
ATOM 584 O O . LEU A 1 79 ? -9.767 13.166 4.081 1.00 87.25 79 LEU A O 1
ATOM 588 N N . PRO A 1 80 ? -7.834 11.995 4.309 1.00 89.94 80 PRO A N 1
ATOM 589 C CA . PRO A 1 80 ? -7.104 13.058 5.000 1.00 89.94 80 PRO A CA 1
ATOM 590 C C . PRO A 1 80 ? -7.165 14.410 4.279 1.00 89.94 80 PRO A C 1
ATOM 592 O O . PRO A 1 80 ? -7.395 15.429 4.923 1.00 89.94 80 PRO A O 1
ATOM 595 N N . GLU A 1 81 ? -7.077 14.429 2.947 1.00 90.00 81 GLU A N 1
ATOM 596 C CA . GLU A 1 81 ? -7.130 15.649 2.127 1.00 90.00 81 GLU A CA 1
ATOM 597 C C . GLU A 1 81 ? -8.475 16.365 2.297 1.00 90.00 81 GLU A C 1
ATOM 599 O O . GLU A 1 81 ? -8.532 17.583 2.470 1.00 90.00 81 GLU A O 1
ATOM 604 N N . LYS A 1 82 ? -9.577 15.602 2.330 1.00 91.56 82 LYS A N 1
ATOM 605 C CA . LYS A 1 82 ? -10.923 16.147 2.561 1.00 91.56 82 LYS A CA 1
ATOM 606 C C . LYS A 1 82 ? -11.064 16.696 3.976 1.00 91.56 82 LYS A C 1
ATOM 608 O O . LYS A 1 82 ? -11.700 17.731 4.158 1.00 91.56 82 LYS A O 1
ATOM 613 N N . LEU A 1 83 ? -10.491 16.020 4.971 1.00 93.94 83 LEU A N 1
ATOM 614 C CA . LEU A 1 83 ? -10.520 16.481 6.360 1.00 93.94 83 LEU A CA 1
ATOM 615 C C . LEU A 1 83 ? -9.730 17.784 6.529 1.00 93.94 83 LEU A C 1
ATOM 617 O O . LEU A 1 83 ? -10.245 18.721 7.136 1.00 93.94 83 LEU A O 1
ATOM 621 N N . VAL A 1 84 ? -8.539 17.879 5.930 1.00 93.69 84 VAL A N 1
ATOM 622 C CA . VAL A 1 84 ? -7.710 19.094 5.949 1.00 93.69 84 VAL A CA 1
ATOM 623 C C . VAL A 1 84 ? -8.428 20.264 5.275 1.00 93.69 84 VAL A C 1
ATOM 625 O O . VAL A 1 84 ? -8.553 21.322 5.888 1.00 93.69 84 VAL A O 1
ATOM 628 N N . ILE A 1 85 ? -8.988 20.067 4.074 1.00 94.00 85 ILE A N 1
ATOM 629 C CA . ILE A 1 85 ? -9.765 21.100 3.359 1.00 94.00 85 ILE A CA 1
ATOM 630 C C . ILE A 1 85 ? -10.967 21.583 4.190 1.00 94.00 85 ILE A C 1
ATOM 632 O O . ILE A 1 85 ? -11.322 22.758 4.153 1.00 94.00 85 ILE A O 1
ATOM 636 N N . GLN A 1 86 ? -11.589 20.692 4.965 1.00 96.50 86 GLN A N 1
ATOM 637 C CA . GLN A 1 86 ? -12.719 21.016 5.842 1.00 96.50 86 GLN A CA 1
ATOM 638 C C . GLN A 1 86 ? -12.311 21.638 7.189 1.00 96.50 86 GLN A C 1
ATOM 640 O O . GLN A 1 86 ? -13.186 21.890 8.017 1.00 96.50 86 GLN A O 1
ATOM 645 N N . GLY A 1 87 ? -11.018 21.845 7.460 1.00 96.31 87 GLY A N 1
ATOM 646 C CA . GLY A 1 87 ? -10.553 22.340 8.760 1.00 96.31 87 GLY A CA 1
ATOM 647 C C . GLY A 1 87 ? -10.659 21.313 9.896 1.00 96.31 87 GLY A C 1
ATOM 648 O O . GLY A 1 87 ? -10.581 21.676 11.067 1.00 96.31 87 GLY A O 1
ATOM 649 N N . LYS A 1 88 ? -10.862 20.028 9.581 1.00 96.50 88 LYS A N 1
ATOM 650 C CA . LYS A 1 88 ? -11.021 18.937 10.556 1.00 96.50 88 LYS A CA 1
ATOM 651 C C . LYS A 1 88 ? -9.672 18.345 10.952 1.00 96.50 88 LYS A C 1
ATOM 653 O O . LYS A 1 88 ? -9.387 17.177 10.698 1.00 96.50 88 LYS A O 1
ATOM 658 N N . TYR A 1 89 ? -8.844 19.164 11.579 1.00 94.94 89 TYR A N 1
ATOM 659 C CA . TYR A 1 89 ? -7.555 18.770 12.135 1.00 94.94 89 TYR A CA 1
ATOM 660 C C . TYR A 1 89 ? -7.281 19.568 13.413 1.00 94.94 89 TYR A C 1
ATOM 662 O O . TYR A 1 89 ? -7.890 20.609 13.663 1.00 94.94 89 TYR A O 1
ATOM 670 N N . SER A 1 90 ? -6.362 19.085 14.244 1.00 97.00 90 SER A N 1
ATOM 671 C CA . SER A 1 90 ? -5.937 19.823 15.434 1.00 97.00 90 SER A CA 1
ATOM 672 C C . SER A 1 90 ? -5.123 21.052 15.031 1.00 97.00 90 SER A C 1
ATOM 674 O O . SER A 1 90 ? -4.094 20.925 14.373 1.00 97.00 90 SER A O 1
ATOM 676 N N . SER A 1 91 ? -5.554 22.241 15.456 1.00 96.50 91 SER A N 1
ATOM 677 C CA . SER A 1 91 ? -4.867 23.503 15.158 1.00 96.50 91 SER A CA 1
ATOM 678 C C . SER A 1 91 ? -3.624 23.693 16.035 1.00 96.50 91 SER 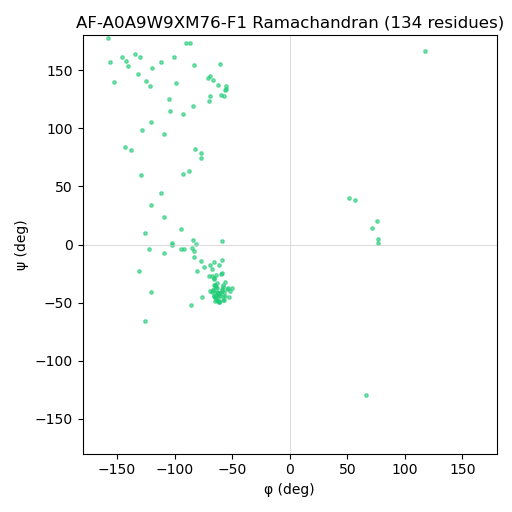A C 1
ATOM 680 O O . SER A 1 91 ? -3.643 24.441 17.013 1.00 96.50 91 SER A O 1
ATOM 682 N N . VAL A 1 92 ? -2.537 23.015 15.675 1.00 97.56 92 VAL A N 1
ATOM 683 C CA . VAL A 1 92 ? -1.209 23.139 16.292 1.00 97.56 92 VAL A CA 1
ATOM 684 C C . VAL A 1 92 ? -0.182 23.590 15.245 1.00 97.56 92 VAL A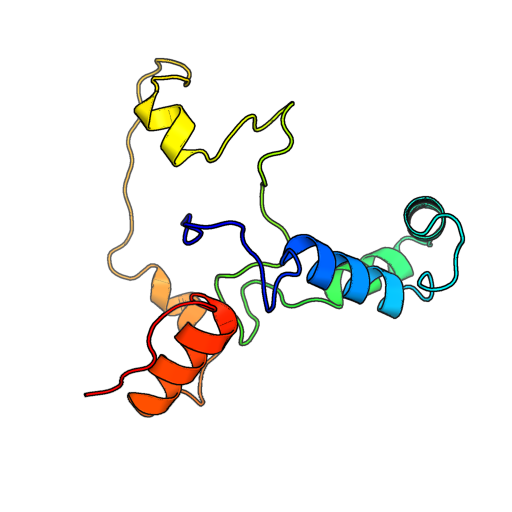 C 1
ATOM 686 O O . VAL A 1 92 ? -0.379 23.310 14.065 1.00 97.56 92 VAL A O 1
ATOM 689 N N . PRO A 1 93 ? 0.904 24.288 15.622 1.00 98.00 93 PRO A N 1
ATOM 690 C CA . PRO A 1 93 ? 1.956 24.656 14.673 1.00 98.00 93 PRO A CA 1
ATOM 691 C C . PRO A 1 93 ? 2.638 23.419 14.069 1.00 98.00 93 PRO A C 1
ATOM 693 O O . PRO A 1 93 ? 2.973 22.488 14.801 1.00 98.00 93 PRO A O 1
ATOM 696 N N . PHE A 1 94 ? 2.890 23.423 12.758 1.00 96.38 94 PHE A N 1
ATOM 697 C CA . PHE A 1 94 ? 3.636 22.367 12.065 1.00 96.38 94 PHE A CA 1
ATOM 698 C C . PHE A 1 94 ? 4.545 22.937 10.968 1.00 96.38 94 PHE A C 1
ATOM 700 O O . PHE A 1 94 ? 4.318 24.034 10.459 1.00 96.38 94 PHE A O 1
ATOM 707 N N . VAL A 1 95 ? 5.573 22.167 10.610 1.00 97.69 95 VAL A N 1
ATOM 708 C CA . VAL A 1 95 ? 6.461 22.385 9.459 1.00 97.69 95 VAL A CA 1
ATOM 709 C C . VAL A 1 95 ? 6.365 21.138 8.585 1.00 97.69 95 VAL A C 1
ATOM 711 O O . VAL A 1 95 ? 6.374 20.028 9.113 1.00 97.69 95 VAL A O 1
ATOM 714 N N . ILE A 1 96 ? 6.257 21.321 7.270 1.00 96.44 96 ILE A N 1
ATOM 715 C CA . ILE A 1 96 ? 6.207 20.243 6.276 1.00 96.44 96 ILE A CA 1
ATOM 716 C C . ILE A 1 96 ? 7.307 20.470 5.236 1.00 96.44 96 ILE A C 1
ATOM 718 O O . ILE A 1 96 ? 7.581 21.613 4.867 1.00 96.44 96 ILE A O 1
ATOM 722 N N . SER A 1 97 ? 7.955 19.393 4.808 1.00 97.06 97 SER A N 1
ATOM 723 C CA . SER A 1 97 ? 9.025 19.398 3.811 1.00 97.06 97 SER A CA 1
ATOM 724 C C . SER A 1 97 ? 9.115 18.031 3.148 1.00 97.06 97 SER A C 1
ATOM 726 O O . SER A 1 97 ? 8.801 17.032 3.792 1.00 97.06 97 SER A O 1
ATOM 728 N N . ASP A 1 98 ? 9.669 17.997 1.945 1.00 96.81 98 ASP A N 1
ATOM 729 C CA . ASP A 1 98 ? 9.975 16.787 1.184 1.00 96.81 98 ASP A CA 1
ATOM 730 C C . ASP A 1 98 ? 11.435 16.858 0.701 1.00 96.81 98 ASP A C 1
ATOM 732 O O . ASP A 1 98 ? 12.038 17.938 0.687 1.00 96.81 98 ASP A O 1
ATOM 736 N N . GLN A 1 99 ? 12.022 15.722 0.327 1.00 97.25 99 GLN A N 1
ATOM 737 C CA . GLN A 1 99 ? 13.274 15.694 -0.433 1.00 97.25 99 GLN A CA 1
ATOM 738 C C . GLN A 1 99 ? 13.005 15.883 -1.935 1.00 97.25 99 GLN A C 1
ATOM 740 O O . GLN A 1 99 ? 11.943 15.520 -2.432 1.00 97.25 99 GLN A O 1
ATOM 745 N N . GLU A 1 100 ? 13.993 16.396 -2.676 1.00 97.19 100 GLU A N 1
ATOM 746 C CA . GLU A 1 100 ? 13.923 16.479 -4.149 1.00 97.19 100 GLU A CA 1
ATOM 747 C C . GLU A 1 100 ? 13.710 15.088 -4.781 1.00 97.19 100 GLU A C 1
ATOM 749 O O . GLU A 1 100 ? 12.956 14.930 -5.736 1.00 97.19 100 GLU A O 1
ATOM 754 N N . ASP A 1 101 ? 14.323 14.060 -4.185 1.00 96.94 101 ASP A N 1
ATOM 755 C CA . ASP A 1 101 ? 14.515 12.741 -4.790 1.00 96.94 101 ASP A CA 1
ATOM 756 C C . ASP A 1 101 ? 13.868 11.585 -3.983 1.00 96.94 101 ASP A C 1
ATOM 758 O O . ASP A 1 101 ? 14.391 10.466 -3.967 1.00 96.94 101 ASP A O 1
ATOM 762 N N . GLU A 1 102 ? 12.722 11.813 -3.319 1.00 94.00 102 GLU A N 1
ATOM 763 C CA . GLU A 1 102 ? 12.011 10.802 -2.491 1.00 94.00 102 GLU A CA 1
ATOM 764 C C . GLU A 1 102 ? 11.726 9.493 -3.255 1.00 94.00 102 GLU A C 1
ATOM 766 O O . GLU A 1 102 ? 11.823 8.390 -2.716 1.00 94.00 102 GLU A O 1
ATOM 771 N N . GLY A 1 103 ? 11.389 9.614 -4.545 1.00 91.81 103 GLY A N 1
ATOM 772 C CA . GLY A 1 103 ? 11.000 8.500 -5.415 1.00 91.81 103 GLY A CA 1
ATOM 773 C C . GLY A 1 103 ? 12.126 7.511 -5.733 1.00 91.81 103 GLY A C 1
ATOM 774 O O . GLY A 1 103 ? 11.858 6.368 -6.110 1.00 91.81 103 GLY A O 1
ATOM 775 N N . THR A 1 104 ? 13.386 7.927 -5.582 1.00 94.62 104 THR A N 1
ATOM 776 C CA . THR A 1 104 ? 14.548 7.212 -6.132 1.00 94.62 104 THR A CA 1
ATOM 777 C C . THR A 1 104 ? 14.710 5.820 -5.539 1.00 94.62 104 THR A C 1
ATOM 779 O O . THR A 1 104 ? 14.982 4.868 -6.266 1.00 94.62 104 THR A O 1
ATOM 782 N N . ILE A 1 105 ? 14.490 5.672 -4.228 1.00 94.75 105 ILE A N 1
ATOM 783 C CA . ILE A 1 105 ? 14.583 4.372 -3.550 1.00 94.75 105 ILE A CA 1
ATOM 784 C C . ILE A 1 105 ? 13.505 3.396 -4.032 1.00 94.75 105 ILE A C 1
ATOM 786 O O . ILE A 1 105 ? 13.760 2.198 -4.162 1.00 94.75 105 ILE A O 1
ATOM 790 N N . PHE A 1 106 ? 12.315 3.908 -4.342 1.00 92.88 106 PHE A N 1
ATOM 791 C CA . PHE A 1 106 ? 11.177 3.091 -4.737 1.00 92.88 106 PHE A CA 1
ATOM 792 C C . PHE A 1 106 ? 11.229 2.672 -6.207 1.00 92.88 106 PHE A C 1
ATOM 794 O O . PHE A 1 106 ? 10.627 1.655 -6.539 1.00 92.88 106 PHE A O 1
ATOM 801 N N . ALA A 1 107 ? 11.965 3.417 -7.043 1.00 92.81 107 ALA A N 1
ATOM 802 C CA . ALA A 1 107 ? 12.170 3.159 -8.471 1.00 92.81 107 ALA A CA 1
ATOM 803 C C . ALA A 1 107 ? 13.176 2.023 -8.767 1.00 92.81 107 ALA A C 1
ATOM 805 O O . ALA A 1 107 ? 13.236 1.508 -9.885 1.00 92.81 107 ALA A O 1
ATOM 806 N N . LEU A 1 108 ? 13.967 1.596 -7.771 1.00 93.94 108 LEU A N 1
ATOM 807 C CA . LEU A 1 108 ? 14.990 0.547 -7.929 1.00 93.94 108 LEU A CA 1
ATOM 808 C C . LEU A 1 108 ? 14.405 -0.844 -8.240 1.00 93.94 108 LEU A C 1
ATOM 810 O O . LEU A 1 108 ? 15.133 -1.750 -8.653 1.00 93.94 108 LEU A O 1
ATOM 814 N N . TYR A 1 109 ? 13.099 -1.034 -8.034 1.00 93.50 109 TYR A N 1
ATOM 815 C CA . TYR A 1 109 ? 12.426 -2.331 -8.135 1.00 93.50 109 TYR A CA 1
ATOM 816 C C . TYR A 1 109 ? 11.639 -2.509 -9.440 1.00 93.50 109 TYR A C 1
ATOM 818 O O . TYR A 1 109 ? 11.098 -3.588 -9.682 1.00 93.50 109 TYR A O 1
ATOM 826 N N . GLN A 1 110 ? 11.630 -1.502 -10.321 1.00 94.75 110 GLN A N 1
ATOM 827 C CA . GLN A 1 110 ? 10.921 -1.500 -11.606 1.00 94.75 110 GLN A CA 1
ATOM 828 C C . GLN A 1 110 ? 11.896 -1.519 -12.797 1.00 94.75 110 GLN A C 1
ATOM 830 O O . GLN A 1 110 ? 11.718 -0.818 -13.789 1.00 94.75 110 GLN A O 1
ATOM 835 N N . ASN A 1 111 ? 12.929 -2.367 -12.722 1.00 91.44 111 ASN A N 1
ATOM 836 C CA . ASN A 1 111 ? 14.028 -2.441 -13.702 1.00 91.44 111 ASN A CA 1
ATOM 837 C C . ASN A 1 111 ? 13.605 -2.748 -15.154 1.00 91.44 111 ASN A C 1
ATOM 839 O O . ASN A 1 111 ? 14.412 -2.619 -16.070 1.00 91.44 111 ASN A O 1
ATOM 843 N N . ASN A 1 112 ? 12.367 -3.191 -15.378 1.00 93.94 112 ASN A N 1
ATOM 844 C CA . ASN A 1 112 ? 11.826 -3.473 -16.709 1.00 93.94 112 ASN A CA 1
ATOM 845 C C . ASN A 1 112 ? 11.107 -2.265 -17.349 1.00 93.94 112 ASN A C 1
ATOM 847 O O . ASN A 1 112 ? 10.684 -2.370 -18.499 1.00 93.94 112 ASN A O 1
ATOM 851 N N . LEU A 1 113 ? 10.959 -1.131 -16.653 1.00 95.25 113 LEU A N 1
ATOM 852 C CA . LEU A 1 113 ? 10.323 0.077 -17.187 1.00 95.25 113 LEU A CA 1
ATOM 853 C C . LEU A 1 113 ? 11.322 0.893 -18.016 1.00 95.25 113 LEU A C 1
ATOM 855 O O . LEU A 1 113 ? 11.942 1.834 -17.532 1.00 95.25 113 LEU A O 1
ATOM 859 N N . THR A 1 114 ? 11.503 0.499 -19.275 1.00 95.88 114 THR A N 1
ATOM 860 C CA . THR A 1 114 ? 12.527 1.048 -20.178 1.00 95.88 114 THR A CA 1
ATOM 861 C C . THR A 1 114 ? 11.968 1.923 -21.301 1.00 95.88 114 THR A C 1
ATOM 863 O O . THR A 1 114 ? 12.750 2.531 -22.030 1.00 95.88 114 THR A O 1
ATOM 866 N N . THR A 1 115 ? 10.644 2.000 -21.460 1.00 96.06 115 THR A N 1
ATOM 867 C CA . THR A 1 115 ? 9.969 2.831 -22.471 1.00 96.06 115 THR A CA 1
ATOM 868 C C . THR A 1 115 ? 8.797 3.600 -21.865 1.00 96.06 115 THR A C 1
ATOM 870 O O . THR A 1 115 ? 8.310 3.261 -20.782 1.00 96.06 115 THR A O 1
ATOM 873 N N . ALA A 1 116 ? 8.318 4.625 -22.577 1.00 95.50 116 ALA A N 1
ATOM 874 C CA . ALA A 1 116 ? 7.124 5.369 -22.181 1.00 95.50 116 ALA A CA 1
ATOM 875 C C . ALA A 1 116 ? 5.899 4.447 -22.083 1.00 95.50 116 ALA A C 1
ATOM 877 O O . ALA A 1 116 ? 5.135 4.535 -21.126 1.00 95.50 116 ALA A O 1
ATOM 878 N N . GLU A 1 117 ? 5.755 3.499 -23.011 1.00 95.81 117 GLU A N 1
ATOM 879 C CA . GLU A 1 117 ? 4.676 2.512 -22.993 1.00 95.81 117 GLU A CA 1
ATOM 880 C C . GLU A 1 117 ? 4.714 1.647 -21.733 1.00 95.81 117 GLU A C 1
ATOM 882 O O . GLU A 1 117 ? 3.668 1.424 -21.130 1.00 95.81 117 GLU A O 1
ATOM 887 N N . HIS A 1 118 ? 5.900 1.211 -21.287 1.00 95.19 118 HIS A N 1
ATOM 888 C CA . HIS A 1 118 ? 6.017 0.435 -20.051 1.00 95.19 118 HIS A CA 1
ATOM 889 C C . HIS A 1 118 ? 5.548 1.246 -18.837 1.00 95.19 118 HIS A C 1
ATOM 891 O O . HIS A 1 118 ? 4.848 0.715 -17.977 1.00 95.19 118 HIS A O 1
ATOM 897 N N . ILE A 1 119 ? 5.909 2.531 -18.768 1.00 93.25 119 ILE A N 1
ATOM 898 C CA . ILE A 1 119 ? 5.484 3.424 -17.681 1.00 93.25 119 ILE A CA 1
ATOM 899 C C . ILE A 1 119 ? 3.966 3.617 -17.715 1.00 93.25 119 ILE A C 1
ATOM 901 O O . ILE A 1 119 ? 3.312 3.514 -16.680 1.00 93.25 119 ILE A O 1
ATOM 905 N N . VAL A 1 120 ? 3.394 3.856 -18.895 1.00 92.88 120 VAL A N 1
ATOM 906 C CA . VAL A 1 120 ? 1.944 4.006 -19.068 1.00 92.88 120 VAL A CA 1
ATOM 907 C C . VAL A 1 120 ? 1.212 2.739 -18.633 1.00 92.88 120 VAL A C 1
ATOM 909 O O . VAL A 1 120 ? 0.234 2.832 -17.894 1.00 92.88 120 VAL A O 1
ATOM 912 N N . ASP A 1 121 ? 1.700 1.562 -19.024 1.00 91.88 121 ASP A N 1
ATOM 913 C CA . ASP A 1 121 ? 1.112 0.282 -18.625 1.00 91.88 121 ASP A CA 1
ATOM 914 C C . ASP A 1 121 ? 1.209 0.053 -17.115 1.00 91.88 121 ASP A C 1
ATOM 916 O O . ASP A 1 121 ? 0.239 -0.369 -16.483 1.00 91.88 121 ASP A O 1
ATOM 920 N N . TYR A 1 122 ? 2.346 0.385 -16.512 1.00 91.69 122 TYR A N 1
ATOM 921 C CA . TYR A 1 122 ? 2.557 0.311 -15.070 1.00 91.69 122 TYR A CA 1
ATOM 922 C C . TYR A 1 122 ? 1.603 1.230 -14.294 1.00 91.69 122 TYR A C 1
ATOM 924 O O . TYR A 1 122 ? 0.920 0.787 -13.373 1.00 91.69 122 TYR A O 1
ATOM 932 N N . LEU A 1 123 ? 1.494 2.497 -14.698 1.00 89.62 123 LEU A N 1
ATOM 933 C CA . LEU A 1 123 ? 0.616 3.469 -14.047 1.00 89.62 123 LEU A CA 1
ATOM 934 C C . LEU A 1 123 ? -0.862 3.106 -14.217 1.00 89.62 123 LEU A C 1
ATOM 936 O O . LEU A 1 123 ? -1.619 3.129 -13.247 1.00 89.62 123 LEU A O 1
ATOM 940 N N . TYR A 1 124 ? -1.266 2.716 -15.426 1.00 87.31 124 TYR A N 1
ATOM 941 C CA . TYR A 1 124 ? -2.634 2.294 -15.714 1.00 87.31 124 TYR A CA 1
ATOM 942 C C . TYR A 1 124 ? -3.029 1.048 -14.909 1.00 87.31 124 TYR A C 1
ATOM 944 O O . TYR A 1 124 ? -4.121 0.981 -14.351 1.00 87.31 124 TYR A O 1
ATOM 952 N N . SER A 1 125 ? -2.125 0.070 -14.806 1.00 85.50 125 SER A N 1
ATOM 953 C CA . SER A 1 125 ? -2.411 -1.216 -14.163 1.00 85.50 125 SER A CA 1
ATOM 954 C C . SER A 1 125 ? -2.281 -1.230 -12.643 1.00 85.50 125 SER A C 1
ATOM 956 O O . SER A 1 125 ? -2.686 -2.227 -12.052 1.00 85.50 125 SER A O 1
ATOM 958 N N . LEU A 1 126 ? -1.719 -0.193 -12.008 1.00 85.88 126 LEU A N 1
ATOM 959 C CA . LEU A 1 126 ? -1.469 -0.186 -10.558 1.00 85.88 126 LEU A CA 1
ATOM 960 C C . LEU A 1 126 ? -1.946 1.067 -9.816 1.00 85.88 126 LEU A C 1
ATOM 962 O O . LEU A 1 126 ? -2.164 0.988 -8.609 1.00 85.88 126 LEU A O 1
ATOM 966 N N . TYR A 1 127 ? -2.098 2.202 -10.502 1.00 84.31 127 TYR A N 1
ATOM 967 C CA .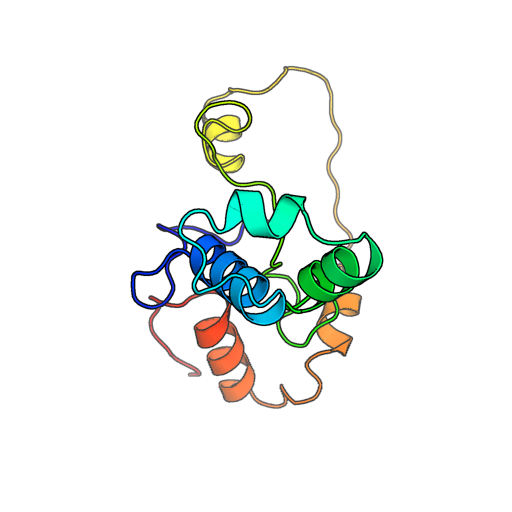 TYR A 1 127 ? -2.441 3.484 -9.872 1.00 84.31 127 TYR A CA 1
ATOM 968 C C . TYR A 1 127 ? -3.745 4.071 -10.409 1.00 84.31 127 TYR A C 1
ATOM 970 O O . TYR A 1 127 ? -4.538 4.609 -9.642 1.00 84.31 127 TYR A O 1
ATOM 978 N N . PHE A 1 128 ? -3.971 3.978 -11.722 1.00 83.25 128 PHE A N 1
ATOM 979 C CA . PHE A 1 128 ? -5.002 4.750 -12.41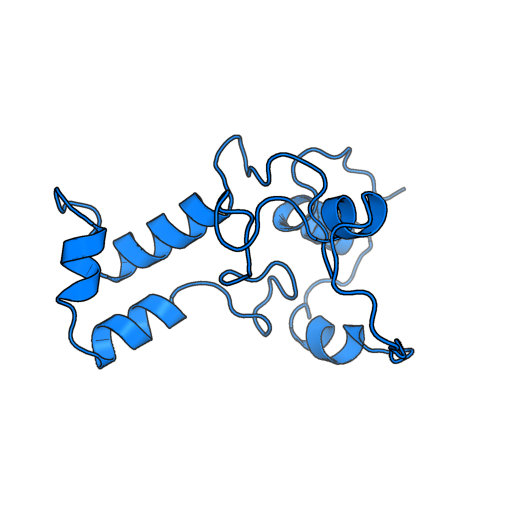6 1.00 83.25 128 PHE A CA 1
ATOM 980 C C . PHE A 1 128 ? -5.915 3.870 -13.280 1.00 83.25 128 PHE A C 1
ATOM 982 O O . PHE A 1 128 ? -6.018 4.062 -14.494 1.00 83.25 128 PHE A O 1
ATOM 989 N N . PHE A 1 129 ? -6.594 2.922 -12.633 1.00 75.81 129 PHE A N 1
ATOM 990 C CA . PHE A 1 129 ? -7.360 1.845 -13.274 1.00 75.81 129 PHE A CA 1
ATOM 991 C C . PHE A 1 129 ? -8.454 2.313 -14.256 1.00 75.81 129 PHE A C 1
ATOM 993 O O . PHE A 1 129 ? -8.679 1.655 -15.270 1.00 75.81 129 PHE A O 1
ATOM 1000 N N . ASP A 1 130 ? -9.074 3.472 -14.009 1.00 73.56 130 ASP A N 1
ATOM 1001 C CA . ASP A 1 130 ? -10.202 3.995 -14.802 1.00 73.56 130 ASP A CA 1
ATOM 1002 C C . ASP A 1 130 ? -9.837 5.215 -15.668 1.00 73.56 130 ASP A C 1
ATOM 1004 O O . ASP A 1 130 ? -10.685 6.038 -16.021 1.00 73.56 130 ASP A O 1
ATOM 1008 N N . THR A 1 131 ? -8.557 5.369 -16.013 1.00 75.25 131 THR A N 1
ATOM 1009 C CA . THR A 1 131 ? -8.080 6.518 -16.802 1.00 75.25 131 THR A CA 1
ATOM 1010 C C . THR A 1 131 ? -7.867 6.191 -18.280 1.00 75.25 131 THR A C 1
ATOM 1012 O O . THR A 1 131 ? -7.768 5.037 -18.688 1.00 75.25 131 THR A O 1
ATOM 1015 N N . SER A 1 132 ? -7.808 7.217 -19.137 1.00 83.06 132 SER A N 1
ATOM 1016 C CA . SER A 1 132 ? -7.467 7.009 -20.548 1.00 83.06 132 SER A CA 1
ATOM 1017 C C . SER A 1 132 ? -5.998 6.603 -20.692 1.00 83.06 132 SER A C 1
ATOM 1019 O O . SER A 1 132 ? -5.121 7.341 -20.246 1.00 83.06 132 SER A O 1
ATOM 1021 N N . ARG A 1 133 ? -5.725 5.500 -21.391 1.00 85.06 133 ARG A N 1
ATOM 1022 C CA . ARG A 1 133 ? -4.365 5.040 -21.701 1.00 85.06 133 ARG A CA 1
ATOM 1023 C C . ARG A 1 133 ? -3.815 5.742 -22.948 1.00 85.06 133 ARG A C 1
ATOM 1025 O O . ARG A 1 133 ? -4.377 5.577 -24.030 1.00 85.06 133 ARG A O 1
ATOM 1032 N N . ARG A 1 134 ? -2.711 6.481 -22.811 1.00 78.62 134 ARG A N 1
ATOM 1033 C CA . ARG A 1 134 ? -2.037 7.225 -23.891 1.00 78.62 134 ARG A CA 1
ATOM 1034 C C . ARG A 1 134 ? -0.542 7.379 -23.583 1.00 78.62 134 ARG A C 1
ATOM 1036 O O . ARG A 1 134 ? -0.202 7.563 -22.420 1.00 78.62 134 ARG A O 1
ATOM 1043 N N . ALA A 1 135 ? 0.316 7.247 -24.594 1.00 74.81 135 ALA A N 1
ATOM 1044 C CA . ALA A 1 135 ? 1.782 7.307 -24.473 1.00 74.81 135 ALA A CA 1
ATOM 1045 C C . ALA A 1 135 ? 2.417 8.345 -25.424 1.00 74.81 135 ALA A C 1
ATOM 1047 O O . ALA A 1 135 ? 3.630 8.334 -25.610 1.00 74.81 135 ALA A O 1
ATOM 1048 N N . ASP A 1 136 ? 1.580 9.174 -26.055 1.00 62.41 136 ASP A N 1
ATOM 1049 C CA . ASP A 1 136 ? 1.888 10.113 -27.140 1.00 62.41 136 ASP A CA 1
ATOM 1050 C C . ASP A 1 136 ? 2.524 11.434 -26.685 1.00 62.41 136 ASP A C 1
ATOM 1052 O O . ASP A 1 136 ? 2.128 11.967 -25.623 1.00 62.41 136 ASP A O 1
#

Radius of gyration: 18.13 Å; Cα contacts (8 Å, |Δi|>4): 98; chains: 1; bounding box: 32×46×43 Å

Foldseek 3Di:
DDLDDDPCDQVNHHLLVVLLCQLLVQLVNNPPPDSVVSLVPDDPVSNVVSNVRDDACQALLHPLGNDDDDCDCPPRNHPPVVCVVVVNDDPDDDDDDDDPPPCVSSCVRNVVCPALLSVLCSCCVRRNVPDDRDSD